Protein AF-A0A9E7V3C8-F1 (afdb_monomer)

Nearest PDB structures (foldseek):
  8oy0-assembly1_C  TM=6.702E-01  e=6.064E-01  Acinetobacter baumannii ATCC 17978
  6aqy-assembly2_D  TM=5.023E-01  e=2.152E-01  Naegleria fowleri
  8oy0-assembly1_B  TM=6.697E-01  e=6.963E-01  Acinetobacter baumannii ATCC 17978
  8oy0-assembly1_D  TM=6.682E-01  e=7.461E-01  Acinetobacter baumannii ATCC 17978
  8of6-assembly1_N  TM=4.720E-01  e=1.595E+00  Bacillus subtilis subsp. subtilis str. 168

Solvent-accessible surface area (backbone atoms only — not comparable to full-atom values): 3355 Å² total; per-residue (Å²): 136,78,88,76,87,72,94,64,92,73,51,63,78,42,80,38,78,45,26,81,40,85,65,29,40,52,53,52,52,52,40,46,75,73,57,35,43,75,47,66,42,50,98,58,86,80,68,70,85,80,117

Mean predicted aligned error: 10.22 Å

Sequence (51 aa):
MSSKS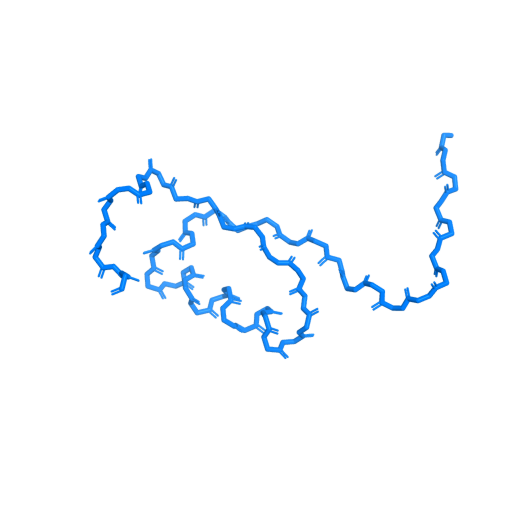NCGEEKELVCVTGAGGFIGSWVVKELLQRGYRVRGTARDPADSKNA

Radius of gyration: 13.92 Å; Cα contacts (8 Å, |Δi|>4): 51; chains: 1; bounding box: 31×32×31 Å

Secondary structure (DSSP, 8-state):
-------S----EEEEETTTSHHHHHHHHHHHHTT-EEEEE-S-TT--S--

Structure (mmCIF, N/CA/C/O backbone):
data_AF-A0A9E7V3C8-F1
#
_entry.id   AF-A0A9E7V3C8-F1
#
loop_
_atom_site.group_PDB
_atom_site.id
_atom_site.type_symbol
_atom_site.label_atom_id
_atom_site.label_alt_id
_atom_site.label_comp_id
_atom_site.label_asym_id
_atom_site.label_entity_id
_atom_site.label_seq_id
_atom_site.pdbx_PDB_ins_code
_atom_site.Cartn_x
_atom_site.Cartn_y
_atom_site.Cartn_z
_atom_site.occupancy
_atom_site.B_iso_or_equiv
_atom_site.auth_seq_id
_atom_site.auth_comp_id
_atom_site.auth_asym_id
_atom_site.auth_atom_id
_atom_site.pdbx_PDB_model_num
ATOM 1 N N . MET A 1 1 ? -20.157 22.089 7.787 1.00 48.44 1 MET A N 1
ATOM 2 C CA . MET A 1 1 ? -20.207 20.954 6.843 1.00 48.44 1 MET A CA 1
ATOM 3 C C . MET A 1 1 ? -19.741 19.697 7.558 1.00 48.44 1 MET A C 1
ATOM 5 O O . MET A 1 1 ? -18.621 19.668 8.038 1.00 48.44 1 MET A O 1
ATOM 9 N N . SER A 1 2 ? -20.652 18.725 7.630 1.00 46.78 2 SER A N 1
ATOM 10 C CA . SER A 1 2 ? -20.516 17.321 8.039 1.00 46.78 2 SER A CA 1
ATOM 11 C C . SER A 1 2 ? -19.828 16.998 9.369 1.00 46.78 2 SER A C 1
ATOM 13 O O . SER A 1 2 ? -18.637 16.712 9.434 1.00 46.78 2 SER A O 1
ATOM 15 N N . SER A 1 3 ? -20.658 16.846 10.399 1.00 60.53 3 SER A N 1
ATOM 16 C CA . SER A 1 3 ? -20.516 15.754 11.360 1.00 60.53 3 SER A CA 1
ATOM 17 C C . SER A 1 3 ? -20.292 14.434 10.607 1.00 60.53 3 SER A C 1
ATOM 19 O O . SER A 1 3 ? -21.009 14.141 9.646 1.00 60.53 3 SER A O 1
ATOM 21 N N . LYS A 1 4 ? -19.320 13.630 11.036 1.00 57.59 4 LYS A N 1
ATOM 22 C CA . LYS A 1 4 ? -19.323 12.188 10.789 1.00 57.59 4 LYS A CA 1
ATOM 23 C C . LYS A 1 4 ? -19.297 11.495 12.139 1.00 57.59 4 LYS A C 1
ATOM 25 O O . LYS A 1 4 ? -18.276 11.451 12.813 1.00 57.59 4 LYS A O 1
ATOM 30 N N . SER A 1 5 ? -20.460 10.998 12.530 1.00 67.31 5 SER A N 1
ATOM 31 C CA . SER A 1 5 ? -20.572 9.842 13.402 1.00 67.31 5 SER A CA 1
ATOM 32 C C . SER A 1 5 ? -19.818 8.672 12.764 1.00 67.31 5 SER A C 1
ATOM 34 O O . SER A 1 5 ? -19.987 8.420 11.571 1.00 67.31 5 SER A O 1
ATOM 36 N N . ASN A 1 6 ? -19.039 7.923 13.544 1.00 56.12 6 ASN A N 1
ATOM 37 C CA . ASN A 1 6 ? -18.955 6.491 13.291 1.00 56.12 6 ASN A CA 1
ATOM 38 C C . ASN A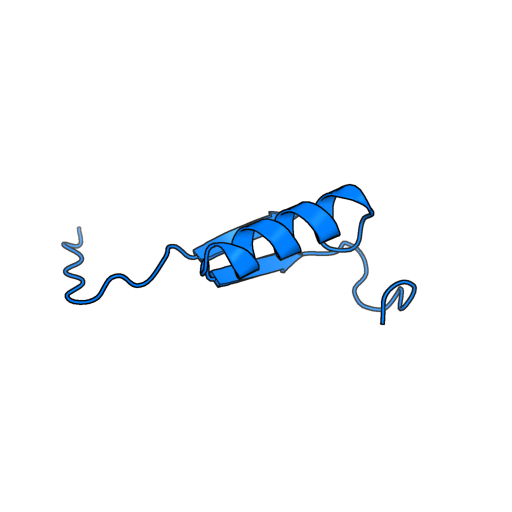 1 6 ? -18.968 5.720 14.610 1.00 56.12 6 ASN A C 1
ATOM 40 O O . ASN A 1 6 ? -18.080 5.841 15.451 1.00 56.12 6 ASN A O 1
ATOM 44 N N . CYS A 1 7 ? -20.061 4.989 14.791 1.00 40.44 7 CYS A N 1
ATOM 45 C CA . CYS A 1 7 ? -20.219 3.934 15.769 1.00 40.44 7 CYS A CA 1
ATOM 46 C C . CYS A 1 7 ? -19.616 2.689 15.107 1.00 40.44 7 CYS A C 1
ATOM 48 O O . CYS A 1 7 ? -20.174 2.179 14.140 1.00 40.44 7 CYS A O 1
ATOM 50 N N . GLY A 1 8 ? -18.439 2.281 15.580 1.00 55.75 8 GLY A N 1
ATOM 51 C CA . GLY A 1 8 ? -17.618 1.221 14.995 1.00 55.75 8 GLY A CA 1
ATOM 52 C C . GLY A 1 8 ? -16.225 1.750 14.665 1.00 55.75 8 GLY A C 1
ATOM 53 O O . GLY A 1 8 ? -16.090 2.738 13.948 1.00 55.75 8 GLY A O 1
ATOM 54 N N . GLU A 1 9 ? -15.189 1.108 15.205 1.00 58.72 9 GLU A N 1
ATOM 55 C CA . GLU A 1 9 ? -13.778 1.399 14.921 1.00 58.72 9 GLU A CA 1
ATOM 56 C C . GLU A 1 9 ? -13.421 0.999 13.475 1.00 58.72 9 GLU A C 1
ATOM 58 O O . GLU A 1 9 ? -12.613 0.105 13.226 1.00 58.72 9 GLU A O 1
ATOM 63 N N . GLU A 1 10 ? -14.053 1.619 12.477 1.00 66.50 10 GLU A N 1
ATOM 64 C CA . GLU A 1 10 ? -13.612 1.495 11.093 1.00 66.50 10 GLU A CA 1
ATOM 65 C C . GLU A 1 10 ? -12.274 2.218 10.959 1.00 66.50 10 GLU A C 1
ATOM 67 O O . GLU A 1 10 ? -12.208 3.449 10.931 1.00 66.50 10 GLU A O 1
ATOM 72 N N . LYS A 1 11 ? -11.192 1.439 10.891 1.00 74.31 11 LYS A N 1
ATOM 73 C CA . LYS A 1 11 ? -9.848 1.972 10.678 1.00 74.31 11 LYS A CA 1
ATOM 74 C C . LYS A 1 11 ? -9.808 2.817 9.409 1.00 74.31 11 LYS A C 1
ATOM 76 O O . LYS A 1 11 ? -10.385 2.452 8.379 1.00 74.31 11 LYS A O 1
ATOM 81 N N . GLU A 1 12 ? -9.103 3.941 9.498 1.00 86.12 12 GLU A N 1
ATOM 82 C CA . GLU A 1 12 ? -9.034 4.934 8.431 1.00 86.12 12 GLU A CA 1
ATOM 83 C C . GLU A 1 12 ? -8.512 4.343 7.114 1.00 86.12 12 GLU A C 1
ATOM 85 O O . GLU A 1 12 ? -7.710 3.403 7.082 1.00 86.12 12 GLU A O 1
ATOM 90 N N . LEU A 1 13 ? -8.995 4.909 6.006 1.00 88.69 13 LEU A N 1
ATOM 91 C CA . LEU A 1 13 ? -8.560 4.526 4.671 1.00 88.69 13 LEU A CA 1
ATOM 92 C C . LEU A 1 13 ? -7.271 5.275 4.307 1.00 88.69 13 LEU A C 1
ATOM 94 O O . LEU A 1 13 ? -7.285 6.494 4.151 1.00 88.69 13 LEU A O 1
ATOM 98 N N . VAL A 1 14 ? -6.177 4.540 4.117 1.00 89.56 14 VAL A N 1
ATOM 99 C CA . VAL A 1 14 ? -4.853 5.085 3.789 1.00 89.56 14 VAL A CA 1
ATOM 100 C C . VAL A 1 14 ? -4.560 4.919 2.298 1.00 89.56 14 VAL A C 1
ATOM 102 O O . VAL A 1 14 ? -4.739 3.838 1.736 1.00 89.56 14 VAL A O 1
ATOM 105 N N . CYS A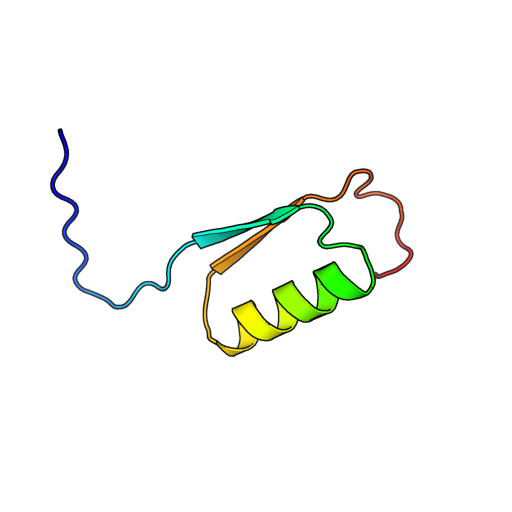 1 15 ? -4.088 5.985 1.646 1.00 89.88 15 CYS A N 1
ATOM 106 C CA . CYS A 1 15 ? -3.640 5.951 0.253 1.00 89.88 15 CYS A CA 1
ATOM 107 C C . CYS A 1 15 ? -2.109 5.851 0.195 1.00 89.88 15 CYS A C 1
ATOM 109 O O . CYS A 1 15 ? -1.417 6.698 0.758 1.00 89.88 15 CYS A O 1
ATOM 111 N N . VAL A 1 16 ? -1.582 4.831 -0.483 1.00 86.38 16 VAL A N 1
ATOM 112 C CA . VAL A 1 16 ? -0.140 4.591 -0.640 1.00 86.38 16 VAL A CA 1
ATOM 113 C C . VAL A 1 16 ? 0.230 4.732 -2.110 1.00 86.38 16 VAL A C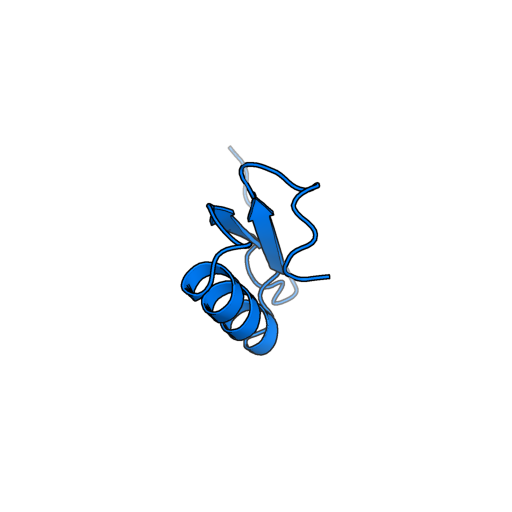 1
ATOM 115 O O . VAL A 1 16 ? -0.254 3.978 -2.950 1.00 86.38 16 VAL A O 1
ATOM 118 N N . THR A 1 17 ? 1.114 5.675 -2.426 1.00 89.06 17 THR A N 1
ATOM 119 C CA . THR A 1 17 ? 1.677 5.818 -3.775 1.00 89.06 17 THR 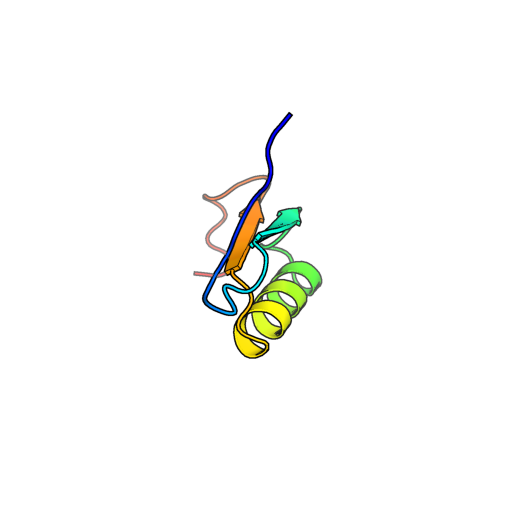A CA 1
ATOM 120 C C . THR A 1 17 ? 2.940 4.966 -3.904 1.00 89.06 17 THR A C 1
ATOM 122 O O . THR A 1 17 ? 3.742 4.887 -2.978 1.00 89.06 17 THR A O 1
ATOM 125 N N . GLY A 1 18 ? 3.107 4.268 -5.029 1.00 85.31 18 GLY A N 1
ATOM 126 C CA . GLY A 1 18 ? 4.231 3.345 -5.225 1.00 85.31 18 GLY A CA 1
ATOM 127 C C . GLY A 1 18 ? 4.095 2.022 -4.461 1.00 85.31 18 GLY A C 1
ATOM 128 O O . GLY A 1 18 ? 5.103 1.403 -4.126 1.00 85.31 18 GLY A O 1
ATOM 129 N N . ALA A 1 19 ? 2.865 1.564 -4.205 1.00 86.88 19 ALA A N 1
ATOM 130 C CA . ALA A 1 19 ? 2.584 0.330 -3.459 1.00 86.88 19 ALA A CA 1
ATOM 131 C C . ALA A 1 19 ? 3.203 -0.946 -4.073 1.00 86.88 19 ALA A C 1
ATOM 133 O O . ALA A 1 19 ? 3.395 -1.927 -3.363 1.00 86.88 19 ALA A O 1
ATOM 134 N N . GLY A 1 20 ? 3.537 -0.925 -5.368 1.00 81.12 20 GLY A N 1
ATOM 135 C CA . GLY A 1 20 ? 4.208 -2.028 -6.070 1.00 81.12 20 GLY A CA 1
ATOM 136 C C . GLY A 1 20 ? 5.740 -2.053 -5.950 1.00 81.12 20 GLY A C 1
ATOM 137 O O . GLY A 1 20 ? 6.372 -2.918 -6.545 1.00 81.12 20 GLY A O 1
ATOM 138 N N . GLY A 1 21 ? 6.361 -1.104 -5.240 1.00 83.31 21 GLY A N 1
ATOM 139 C CA . GLY A 1 21 ? 7.808 -1.107 -4.986 1.00 83.31 21 GLY A CA 1
ATOM 140 C C . GLY A 1 21 ? 8.190 -1.884 -3.721 1.00 83.31 21 GLY A C 1
ATOM 141 O O . GLY A 1 21 ? 7.345 -2.114 -2.864 1.00 83.31 21 GLY A O 1
ATOM 142 N N . PHE A 1 22 ? 9.481 -2.204 -3.552 1.00 83.31 22 PHE A N 1
ATOM 143 C CA . PHE A 1 22 ? 10.001 -2.967 -2.400 1.00 83.31 22 PHE A CA 1
ATOM 144 C C . PHE A 1 22 ? 9.591 -2.385 -1.035 1.00 83.31 22 PHE A C 1
ATOM 146 O O . PHE A 1 22 ? 9.177 -3.110 -0.138 1.00 83.31 22 PHE A O 1
ATOM 153 N N . ILE A 1 23 ? 9.673 -1.062 -0.874 1.00 86.56 23 ILE A N 1
ATOM 154 C CA . ILE A 1 23 ? 9.272 -0.395 0.374 1.00 86.56 23 ILE A CA 1
ATOM 155 C C . ILE A 1 23 ? 7.750 -0.230 0.449 1.00 86.56 23 ILE A C 1
ATOM 157 O O . ILE A 1 23 ? 7.154 -0.435 1.505 1.00 86.56 23 ILE A O 1
ATOM 161 N N . GLY A 1 24 ? 7.107 0.099 -0.674 1.00 87.62 24 GLY A N 1
ATOM 162 C CA . GLY A 1 24 ? 5.659 0.296 -0.738 1.00 87.62 24 GLY A CA 1
ATOM 163 C C . GLY A 1 24 ? 4.881 -0.956 -0.335 1.00 87.62 24 GLY A C 1
ATOM 164 O O . GLY A 1 24 ? 3.925 -0.857 0.432 1.00 87.62 24 GLY A O 1
ATOM 165 N N . SER A 1 25 ? 5.336 -2.135 -0.760 1.00 87.00 25 SER A N 1
ATOM 166 C CA . SER A 1 25 ? 4.709 -3.412 -0.419 1.00 87.00 25 SER A CA 1
ATOM 167 C C . SER A 1 25 ? 4.799 -3.727 1.078 1.00 87.00 25 SER A C 1
ATOM 169 O O . SER A 1 25 ? 3.834 -4.220 1.663 1.00 87.00 25 SER A O 1
ATOM 171 N N . TRP A 1 26 ? 5.920 -3.398 1.728 1.00 91.12 26 TRP A N 1
ATOM 172 C CA . TRP A 1 26 ? 6.083 -3.555 3.178 1.00 91.12 26 TRP A CA 1
ATOM 173 C C . TRP A 1 26 ? 5.186 -2.608 3.970 1.00 91.12 26 TRP A C 1
ATOM 175 O O . TRP A 1 26 ? 4.558 -3.030 4.939 1.00 91.12 26 TRP A O 1
ATOM 185 N N . VAL A 1 27 ? 5.065 -1.354 3.531 1.00 91.06 27 VAL A N 1
ATOM 186 C CA . VAL A 1 27 ? 4.167 -0.377 4.163 1.00 91.06 27 VAL A CA 1
ATOM 187 C C . VAL A 1 27 ? 2.710 -0.828 4.052 1.00 91.06 27 VAL A C 1
ATOM 189 O O . VAL A 1 27 ? 1.981 -0.796 5.041 1.00 91.06 27 VAL A O 1
ATOM 192 N N . VAL A 1 28 ? 2.283 -1.305 2.879 1.00 91.06 28 VAL A N 1
ATOM 193 C CA . VAL A 1 28 ? 0.931 -1.853 2.687 1.00 91.06 28 VAL A CA 1
ATOM 194 C C . VAL A 1 28 ? 0.702 -3.060 3.597 1.00 91.06 28 VAL A C 1
ATOM 196 O O . VAL A 1 28 ? -0.319 -3.118 4.278 1.00 91.06 28 VAL A O 1
ATOM 199 N N . LYS A 1 29 ? 1.659 -3.994 3.660 1.00 91.31 29 LYS A N 1
ATOM 200 C CA . LYS A 1 29 ? 1.581 -5.181 4.521 1.00 91.31 29 LYS A CA 1
ATOM 201 C C . LYS A 1 29 ? 1.422 -4.812 5.997 1.00 91.31 29 LYS A C 1
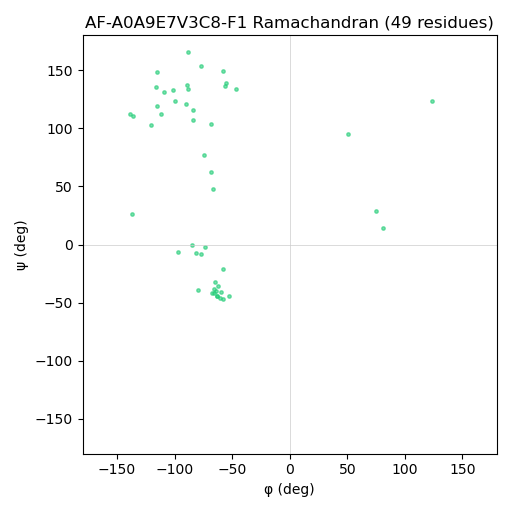ATOM 203 O O . LYS A 1 29 ? 0.544 -5.352 6.663 1.00 91.31 29 LYS A O 1
ATOM 208 N N . GLU A 1 30 ? 2.228 -3.879 6.487 1.00 93.88 30 GLU A N 1
ATOM 209 C CA . GLU A 1 30 ? 2.185 -3.409 7.874 1.00 93.88 30 GLU A CA 1
ATOM 210 C C . GLU A 1 30 ? 0.844 -2.729 8.199 1.00 93.88 30 GLU A C 1
ATOM 212 O O . GLU A 1 30 ? 0.220 -3.006 9.224 1.00 93.88 30 GLU A O 1
ATOM 217 N N . LEU A 1 31 ? 0.351 -1.868 7.303 1.00 90.88 31 LEU A N 1
ATOM 218 C CA . LEU A 1 31 ? -0.935 -1.188 7.472 1.00 90.88 31 LEU A CA 1
ATOM 219 C C . LEU A 1 31 ? -2.110 -2.176 7.484 1.00 90.88 31 LEU A C 1
ATOM 221 O O . LEU A 1 31 ? -3.012 -2.040 8.313 1.00 90.88 31 LEU A O 1
ATOM 225 N N . LEU A 1 32 ? -2.076 -3.197 6.625 1.00 90.31 32 LEU A N 1
ATOM 226 C CA . LEU A 1 32 ? -3.075 -4.266 6.607 1.00 90.31 32 LEU A CA 1
ATOM 227 C C . LEU A 1 32 ? -3.027 -5.123 7.879 1.00 90.31 32 LEU A C 1
ATOM 229 O O . LEU A 1 32 ? -4.077 -5.424 8.437 1.00 90.31 32 LEU A O 1
ATOM 233 N N . GLN A 1 33 ? -1.837 -5.472 8.384 1.00 92.62 33 GLN A N 1
ATOM 234 C CA . GLN A 1 33 ? -1.690 -6.206 9.653 1.00 92.62 33 GLN A CA 1
ATOM 235 C C . GLN A 1 33 ? -2.238 -5.421 10.843 1.00 92.62 33 GLN A C 1
ATOM 237 O O . GLN A 1 33 ? -2.851 -5.983 11.747 1.00 92.62 33 GLN A O 1
ATOM 242 N N . ARG A 1 34 ? -2.080 -4.099 10.816 1.00 88.75 34 ARG A N 1
ATOM 243 C CA . ARG A 1 34 ? -2.682 -3.197 11.795 1.00 88.75 34 ARG A CA 1
ATOM 244 C C . ARG A 1 34 ? -4.188 -3.025 11.595 1.00 88.75 34 ARG A C 1
ATOM 246 O O . ARG A 1 34 ? -4.798 -2.325 12.394 1.00 88.75 34 ARG A O 1
ATOM 253 N N . GLY A 1 35 ? -4.798 -3.631 10.577 1.00 88.12 35 GLY A N 1
ATOM 254 C CA . GLY A 1 35 ? -6.236 -3.591 10.307 1.00 88.12 35 GLY A CA 1
ATOM 255 C C . GLY A 1 35 ? -6.716 -2.328 9.593 1.00 88.12 35 GLY A C 1
ATOM 256 O O . GLY A 1 35 ? -7.913 -2.061 9.599 1.00 88.12 35 GLY A O 1
ATOM 257 N N . TYR A 1 36 ? -5.814 -1.524 9.020 1.00 89.12 36 TYR A N 1
ATOM 258 C CA . TYR A 1 36 ? -6.197 -0.368 8.209 1.00 89.12 36 TYR A CA 1
ATOM 259 C C . TYR A 1 36 ? -6.657 -0.799 6.820 1.00 89.12 36 TYR A C 1
ATOM 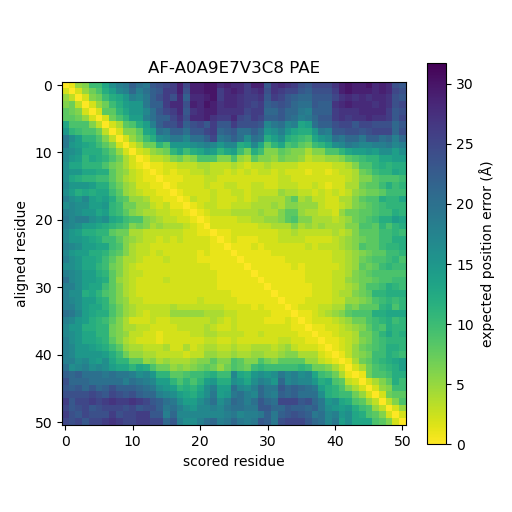261 O O . TYR A 1 36 ? -6.228 -1.818 6.276 1.00 89.12 36 TYR A O 1
ATOM 269 N N . ARG A 1 37 ? -7.511 0.021 6.209 1.00 89.81 37 ARG A N 1
ATOM 270 C CA . ARG A 1 37 ? -7.941 -0.163 4.821 1.00 89.81 37 ARG A CA 1
ATOM 271 C C . ARG A 1 37 ? -6.971 0.593 3.924 1.00 89.81 37 ARG A C 1
ATOM 273 O O . ARG A 1 37 ? -6.834 1.801 4.063 1.00 89.81 37 ARG A O 1
ATOM 280 N N . VAL A 1 38 ? -6.30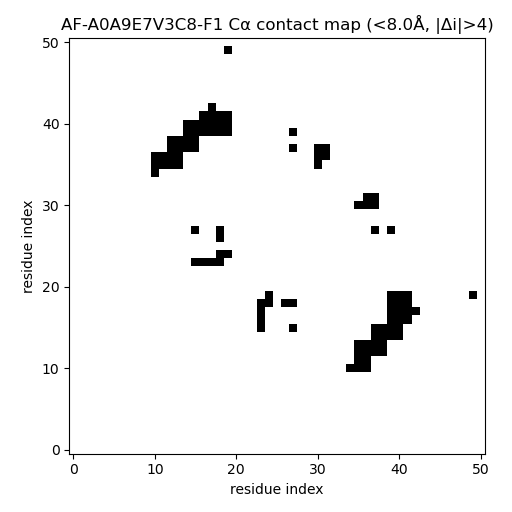6 -0.087 2.995 1.00 90.88 38 VAL A N 1
ATOM 281 C CA . VAL A 1 38 ? -5.252 0.531 2.175 1.00 90.88 38 VAL A CA 1
ATOM 282 C C . VAL A 1 38 ? -5.643 0.550 0.701 1.00 90.88 38 VAL A C 1
ATOM 284 O O . VAL A 1 38 ? -6.111 -0.452 0.167 1.00 90.88 38 VAL A O 1
ATOM 287 N N . ARG A 1 39 ? -5.426 1.684 0.026 1.00 89.75 39 ARG A N 1
ATOM 288 C CA . ARG A 1 39 ? -5.452 1.797 -1.439 1.00 89.75 39 ARG A CA 1
ATOM 289 C C . ARG A 1 39 ? -4.051 2.089 -1.948 1.00 89.75 39 ARG A C 1
ATOM 291 O O . ARG A 1 39 ? -3.520 3.168 -1.709 1.00 89.75 39 ARG A O 1
ATOM 298 N N . GLY A 1 40 ? -3.470 1.127 -2.651 1.00 88.62 40 GLY A N 1
ATOM 299 C CA . GLY A 1 40 ? -2.199 1.303 -3.337 1.00 88.62 40 GLY A CA 1
ATOM 300 C C . GLY A 1 40 ? -2.400 1.850 -4.746 1.00 88.62 40 GLY A C 1
ATOM 301 O O . GLY A 1 40 ? -3.238 1.339 -5.484 1.00 88.62 40 GLY A O 1
ATOM 302 N N . THR A 1 41 ? -1.619 2.853 -5.139 1.00 83.75 41 THR A N 1
ATOM 303 C CA . THR A 1 41 ? -1.467 3.249 -6.541 1.00 83.75 41 THR A CA 1
ATOM 304 C C . THR A 1 41 ? -0.071 2.866 -7.020 1.00 83.75 41 THR A C 1
ATOM 306 O O . THR A 1 41 ? 0.935 3.121 -6.354 1.00 83.75 41 THR A O 1
ATOM 309 N N . ALA A 1 42 ? -0.003 2.214 -8.175 1.00 78.56 42 ALA A N 1
ATOM 310 C CA . ALA A 1 42 ? 1.234 1.925 -8.887 1.00 78.56 42 ALA A CA 1
ATOM 311 C C . ALA A 1 42 ? 1.212 2.685 -10.217 1.00 78.56 42 ALA A C 1
ATOM 313 O O . ALA A 1 42 ? 0.141 2.932 -10.769 1.00 78.56 42 ALA A O 1
ATOM 314 N N . ARG A 1 43 ? 2.389 3.093 -10.710 1.00 71.38 43 ARG A N 1
ATOM 315 C CA . ARG A 1 43 ? 2.508 3.797 -11.998 1.00 71.38 43 ARG A CA 1
ATOM 316 C C . ARG A 1 43 ? 2.104 2.900 -13.171 1.00 71.38 43 ARG A C 1
ATOM 318 O O . ARG A 1 43 ? 1.557 3.413 -14.136 1.00 71.38 43 ARG A O 1
ATOM 325 N N . ASP A 1 44 ? 2.343 1.597 -13.046 1.00 65.19 44 ASP A N 1
ATOM 326 C CA . ASP A 1 44 ? 1.926 0.590 -14.012 1.00 65.19 44 ASP A CA 1
ATOM 327 C C . ASP A 1 44 ? 1.350 -0.626 -13.260 1.00 65.19 44 ASP A C 1
ATOM 329 O O . ASP A 1 44 ? 2.087 -1.288 -12.526 1.00 65.19 44 ASP A O 1
ATOM 333 N N . PRO A 1 45 ? 0.031 -0.882 -13.335 1.00 60.84 45 PRO A N 1
ATOM 334 C CA . PRO A 1 45 ? -0.582 -2.050 -12.710 1.00 60.84 45 PRO A CA 1
ATOM 335 C C . PRO A 1 45 ? -0.350 -3.347 -13.506 1.00 60.84 45 PRO A C 1
ATOM 337 O O . PRO A 1 45 ? -0.706 -4.411 -13.006 1.00 60.84 45 PRO A O 1
ATOM 340 N N . ALA A 1 46 ? 0.206 -3.269 -14.725 1.00 56.03 46 ALA A N 1
ATOM 341 C CA . ALA A 1 46 ? 0.474 -4.407 -15.606 1.00 56.03 46 ALA A CA 1
ATOM 342 C C . ALA A 1 46 ? 1.925 -4.914 -15.520 1.00 56.03 46 ALA A C 1
ATOM 344 O O . ALA A 1 46 ? 2.232 -5.972 -16.072 1.00 56.03 46 ALA A O 1
ATOM 345 N N . ASP A 1 47 ? 2.808 -4.223 -14.790 1.00 53.50 47 ASP A N 1
ATOM 346 C CA . ASP A 1 47 ? 4.107 -4.771 -14.392 1.00 53.50 47 ASP A CA 1
ATOM 347 C C . ASP A 1 47 ? 3.880 -5.802 -13.271 1.00 53.50 47 ASP A C 1
ATOM 349 O O . ASP A 1 47 ? 4.057 -5.556 -12.075 1.00 53.50 47 ASP A O 1
ATOM 353 N N . SER A 1 48 ? 3.421 -6.983 -13.689 1.00 52.03 48 SER A N 1
ATOM 354 C CA . SER A 1 48 ? 3.230 -8.200 -12.898 1.00 52.03 48 SER A CA 1
ATO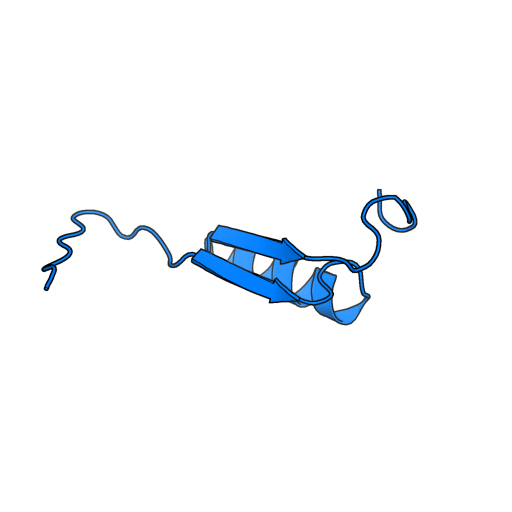M 355 C C . SER A 1 48 ? 4.566 -8.773 -12.411 1.00 52.03 48 SER A C 1
ATOM 357 O O . SER A 1 48 ? 4.830 -9.962 -12.553 1.00 52.03 48 SER A O 1
ATOM 359 N N . LYS A 1 49 ? 5.452 -7.948 -11.850 1.00 52.44 49 LYS A N 1
ATOM 360 C CA . LYS A 1 49 ? 6.657 -8.421 -11.155 1.00 52.44 49 LYS A CA 1
ATOM 361 C C . LYS A 1 49 ? 6.386 -8.867 -9.722 1.00 52.44 49 LYS A C 1
ATOM 363 O O . LYS A 1 49 ? 7.286 -9.406 -9.091 1.00 52.44 49 LYS A O 1
ATOM 368 N N . ASN A 1 50 ? 5.168 -8.653 -9.220 1.00 50.06 50 ASN A N 1
ATOM 369 C CA . ASN A 1 50 ? 4.781 -8.975 -7.845 1.00 50.06 50 ASN A CA 1
ATOM 370 C C . ASN A 1 50 ? 3.387 -9.634 -7.743 1.00 50.06 50 ASN A C 1
ATOM 372 O O . ASN A 1 50 ? 2.724 -9.460 -6.721 1.00 50.06 50 ASN A O 1
ATOM 376 N N . ALA A 1 51 ? 2.925 -10.310 -8.806 1.00 45.62 51 ALA A N 1
ATOM 377 C CA . ALA A 1 51 ? 1.745 -11.181 -8.739 1.00 45.62 51 ALA A CA 1
ATOM 378 C C . ALA A 1 51 ? 2.099 -12.519 -8.076 1.00 45.62 51 ALA A C 1
ATOM 380 O O . ALA A 1 51 ? 3.211 -13.024 -8.357 1.00 45.62 51 ALA A O 1
#

pLDDT: mean 75.88, std 16.33, range [40.44, 93.88]

Foldseek 3Di:
DDDDDDPDCQAEEEEFEQCVDPVNVVVVVVCVVVVHHYDYDYPDPPPVPPD